Protein AF-X1PG60-F1 (afdb_monomer_lite)

Sequence (129 aa):
MATFDLSEIKTQAKKNFTEAWISTARLLPSGTKISLDRKGKPHPLRELIQKSREILLNLGFDEVENLTILPDTDVSKQYGPEARVILDRVFYLAELPRPEIGLSASKITQVKKIAAGVDIEELRSILRR

Foldseek 3Di:
DQDDDPPVLVVVCVVPVVVSVVVCVVSPDPPDDPDPPDDDDDDPVVVVVVVVVVVCVVVPDDDDDDDPDDDLVVLCVVPPPCSVVVVVPDDDDDDDDQDQPDPDPVNVVVVCVVPVPDDPVVVNVVRRD

Secondary structure (DSSP, 8-state):
-PPP-HHHHHHHHHH-HHHHHHHHGGGS-TT-------PPPPPHHHHHHHHHHHHHHHTTPPP-PPPSS--HHHHHHHHGGGHHHHTTSSPP----PPP-----HHHHHHHHHH-TT--HHHHHHHHT-

Organism: NCBI:txid412755

Structure (mmCIF, N/CA/C/O 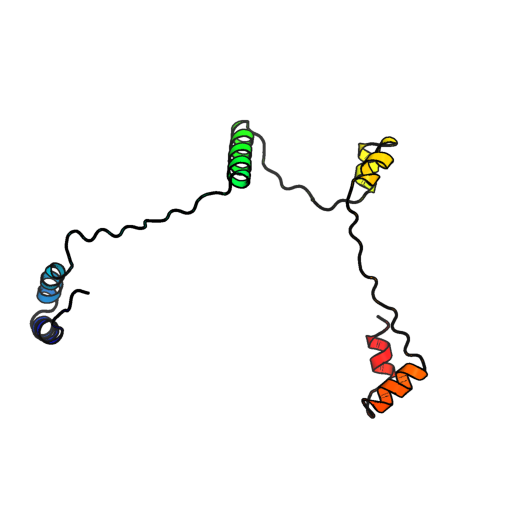backbone):
data_AF-X1PG60-F1
#
_entry.id   AF-X1PG60-F1
#
loop_
_atom_site.group_PDB
_atom_site.id
_atom_site.type_symbol
_atom_site.label_atom_id
_atom_site.label_alt_id
_atom_site.label_comp_id
_atom_site.label_asym_id
_atom_site.label_entity_id
_atom_site.label_seq_id
_atom_site.pdbx_PDB_ins_code
_atom_site.Cartn_x
_atom_site.Cartn_y
_atom_site.Cartn_z
_atom_site.occupancy
_atom_site.B_iso_or_equiv
_atom_site.auth_seq_id
_atom_site.auth_comp_id
_atom_site.auth_asym_id
_atom_site.auth_atom_id
_atom_site.pdbx_PDB_model_num
ATOM 1 N N . MET A 1 1 ? 0.667 -8.391 47.706 1.00 49.75 1 MET A N 1
ATOM 2 C CA . MET A 1 1 ? 0.014 -9.640 47.251 1.00 49.75 1 MET A CA 1
ATOM 3 C C . MET A 1 1 ? -0.680 -10.244 48.452 1.00 49.75 1 MET A C 1
ATOM 5 O O . MET A 1 1 ? -0.058 -10.276 49.504 1.00 49.75 1 MET A O 1
ATOM 9 N N . ALA A 1 2 ? -1.946 -10.643 48.331 1.00 58.41 2 ALA A N 1
ATOM 10 C CA . ALA A 1 2 ? -2.615 -11.356 49.413 1.00 58.41 2 ALA A CA 1
ATOM 11 C C . ALA A 1 2 ? -1.886 -12.690 49.633 1.00 58.41 2 ALA A C 1
ATOM 13 O O . ALA A 1 2 ? -1.747 -13.485 48.705 1.00 58.41 2 ALA A O 1
ATOM 14 N N . THR A 1 3 ? -1.331 -12.880 50.824 1.00 69.31 3 THR A N 1
ATOM 15 C CA . THR A 1 3 ? -0.681 -14.124 51.236 1.00 69.31 3 THR A CA 1
ATOM 16 C C . THR A 1 3 ? -1.737 -15.031 51.848 1.00 69.31 3 THR A C 1
ATOM 18 O O . THR A 1 3 ? -2.374 -14.652 52.828 1.00 69.31 3 THR A O 1
ATOM 21 N N . PHE A 1 4 ? -1.939 -16.206 51.255 1.00 80.44 4 PHE A N 1
ATOM 22 C CA . PHE A 1 4 ? -2.922 -17.191 51.707 1.00 80.44 4 PHE A CA 1
ATOM 23 C C . PHE A 1 4 ? -2.235 -18.303 52.500 1.00 80.44 4 PHE A C 1
ATOM 25 O O . PHE A 1 4 ? -1.166 -18.768 52.097 1.00 80.44 4 PHE A O 1
ATOM 32 N N . ASP A 1 5 ? -2.867 -18.781 53.573 1.00 83.00 5 ASP A N 1
ATOM 33 C CA . ASP A 1 5 ? -2.415 -19.997 54.247 1.00 83.00 5 ASP A CA 1
ATOM 34 C C . ASP A 1 5 ? -2.891 -21.237 53.476 1.00 83.00 5 ASP A C 1
ATOM 36 O O . ASP A 1 5 ? -4.036 -21.687 53.558 1.00 83.00 5 ASP A O 1
ATOM 40 N N . LEU A 1 6 ? -1.981 -21.795 52.682 1.00 82.38 6 LEU A N 1
ATOM 41 C CA . LEU A 1 6 ? -2.244 -22.971 51.856 1.00 82.38 6 LEU A CA 1
ATOM 42 C C . LEU A 1 6 ? -2.413 -24.252 52.681 1.00 82.38 6 LEU A C 1
ATOM 44 O O . LEU A 1 6 ? -3.012 -25.213 52.190 1.00 82.38 6 LEU A O 1
ATOM 48 N N . SER A 1 7 ? -1.851 -24.304 53.890 1.00 84.81 7 SER A N 1
ATOM 49 C CA . SER A 1 7 ? -1.885 -25.500 54.732 1.00 84.81 7 SER A CA 1
ATOM 50 C C . SER A 1 7 ? -3.281 -25.704 55.319 1.00 84.81 7 SER A C 1
ATOM 52 O O . SER A 1 7 ? -3.843 -26.801 55.233 1.00 84.81 7 SER A O 1
ATOM 54 N N . GLU A 1 8 ? -3.902 -24.625 55.787 1.00 83.00 8 GLU A N 1
ATOM 55 C CA . GLU A 1 8 ? -5.249 -24.637 56.346 1.00 83.00 8 GLU A CA 1
ATOM 56 C C . GLU A 1 8 ? -6.305 -24.940 55.271 1.00 83.00 8 GLU A C 1
ATOM 58 O O . GLU A 1 8 ? -7.125 -25.849 55.444 1.00 83.00 8 GLU A O 1
ATOM 63 N N . ILE A 1 9 ? -6.214 -24.286 54.105 1.00 85.44 9 ILE A N 1
ATOM 64 C CA . ILE A 1 9 ? -7.137 -24.497 52.976 1.00 85.44 9 ILE A CA 1
ATOM 65 C C . ILE A 1 9 ? -7.095 -25.951 52.487 1.00 85.44 9 ILE A C 1
ATOM 67 O O . ILE A 1 9 ? -8.140 -26.563 52.263 1.00 85.44 9 ILE A O 1
ATOM 71 N N . LYS A 1 10 ? -5.901 -26.552 52.371 1.00 85.81 10 LYS A N 1
ATOM 72 C CA . LYS A 1 10 ? -5.757 -27.970 51.990 1.00 85.81 10 LYS A CA 1
ATOM 73 C C . LYS A 1 10 ? -6.386 -28.910 53.015 1.00 85.81 10 LYS A C 1
ATOM 75 O O . LYS A 1 10 ? -6.940 -29.943 52.642 1.00 85.81 10 LYS A O 1
ATOM 80 N N . THR A 1 11 ? -6.292 -28.569 54.295 1.00 87.25 11 THR A N 1
ATOM 81 C CA . THR A 1 11 ? -6.833 -29.392 55.381 1.00 87.25 11 THR A CA 1
ATOM 82 C C . THR A 1 11 ? -8.361 -29.318 55.420 1.00 87.25 11 THR A C 1
ATOM 84 O O . THR A 1 11 ? -9.011 -30.346 55.605 1.00 87.25 11 THR A O 1
ATOM 87 N N . GLN A 1 12 ? -8.948 -28.143 55.167 1.00 83.69 12 GLN A N 1
ATOM 88 C CA . GLN A 1 12 ? -10.401 -27.985 55.043 1.00 83.69 12 GLN A CA 1
ATOM 89 C C . GLN A 1 12 ? -10.957 -28.614 53.761 1.00 83.69 12 GLN A C 1
ATOM 91 O O . GLN A 1 12 ? -11.963 -29.317 53.821 1.00 83.69 12 GLN A O 1
ATOM 96 N N . ALA A 1 13 ? -10.262 -28.475 52.628 1.00 86.62 13 ALA A N 1
ATOM 97 C CA . ALA A 1 13 ? -10.669 -29.087 51.362 1.00 86.62 13 ALA A CA 1
ATOM 98 C C . ALA A 1 13 ? -10.696 -30.625 51.421 1.00 86.62 13 ALA A C 1
ATOM 100 O O . ALA A 1 13 ? -11.560 -31.246 50.808 1.00 86.62 13 ALA A O 1
ATOM 101 N N . LYS A 1 14 ? -9.787 -31.245 52.192 1.00 87.81 14 LYS A N 1
ATOM 102 C CA . LYS A 1 14 ? -9.793 -32.698 52.449 1.00 87.81 14 LYS A CA 1
ATOM 103 C C . LYS A 1 14 ? -10.986 -33.165 53.289 1.00 87.81 14 LYS A C 1
ATOM 105 O O . LYS A 1 14 ? -11.353 -34.330 53.193 1.00 87.81 14 LYS A O 1
ATOM 110 N N . LYS A 1 15 ? -11.554 -32.293 54.129 1.00 87.50 15 LYS A N 1
ATOM 111 C CA . LYS A 1 15 ? -12.722 -32.605 54.969 1.00 87.50 15 LYS A CA 1
ATOM 112 C C . LYS A 1 15 ? -14.032 -32.369 54.221 1.00 87.50 15 LYS A C 1
ATOM 114 O O . LYS A 1 15 ? -14.894 -33.238 54.229 1.00 87.50 15 LYS A O 1
ATOM 119 N N . ASN A 1 16 ? -14.172 -31.211 53.579 1.00 87.31 16 ASN A N 1
ATOM 120 C CA . ASN A 1 16 ? -15.339 -30.856 52.779 1.00 87.31 16 ASN A CA 1
ATOM 121 C C . ASN A 1 16 ? -14.934 -29.886 51.661 1.00 87.31 16 ASN A C 1
ATOM 123 O O . ASN A 1 16 ? -14.729 -28.693 51.888 1.00 87.31 16 ASN A O 1
ATOM 127 N N . PHE A 1 17 ? -14.813 -30.412 50.443 1.00 87.94 17 PHE A N 1
ATOM 128 C CA . PHE A 1 17 ? -14.339 -29.650 49.289 1.00 87.94 17 PHE A CA 1
ATOM 129 C C . PHE A 1 17 ? -15.260 -28.474 48.942 1.00 87.94 17 PHE A C 1
ATOM 131 O O . PHE A 1 17 ? -14.789 -27.356 48.739 1.00 87.94 17 PHE A O 1
ATOM 138 N N . THR A 1 18 ? -16.571 -28.713 48.899 1.00 86.25 18 THR A N 1
ATOM 139 C CA . THR A 1 18 ? -17.560 -27.727 48.443 1.00 86.25 18 THR A CA 1
ATOM 140 C C . THR A 1 18 ? -17.643 -26.542 49.399 1.00 86.25 18 THR A C 1
ATOM 142 O O . THR A 1 18 ? -17.690 -25.389 48.976 1.00 86.25 18 THR A O 1
ATOM 145 N N . GLU A 1 19 ? -17.607 -26.824 50.699 1.00 87.88 19 GLU A N 1
ATOM 146 C CA . GLU A 1 19 ? -17.636 -25.801 51.741 1.00 87.88 19 GLU A CA 1
ATOM 147 C C . GLU A 1 19 ? -16.345 -24.975 51.759 1.00 87.88 19 GLU A C 1
ATOM 149 O O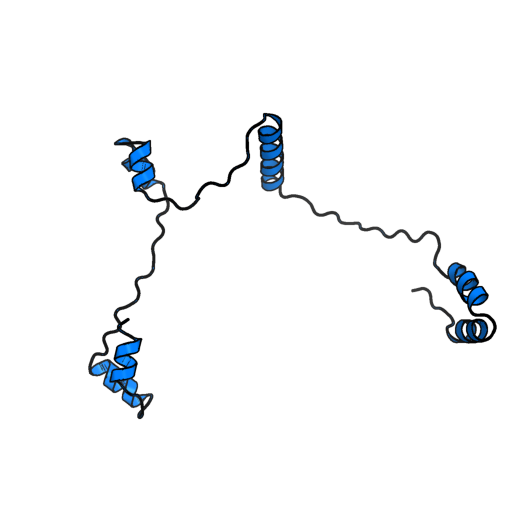 . GLU A 1 19 ? -16.405 -23.746 51.813 1.00 87.88 19 GLU A O 1
ATOM 154 N N . ALA A 1 20 ? -15.185 -25.626 51.612 1.00 87.75 20 ALA A N 1
ATOM 155 C CA . ALA A 1 20 ? -13.896 -24.946 51.494 1.00 87.75 20 ALA A CA 1
ATOM 156 C C . ALA A 1 20 ? -13.806 -24.062 50.232 1.00 87.75 20 ALA A C 1
ATOM 158 O O . ALA A 1 20 ? -13.221 -22.979 50.262 1.00 87.75 20 ALA A O 1
ATOM 159 N N . TRP A 1 21 ? -14.407 -24.482 49.116 1.00 86.69 21 TRP A N 1
ATOM 160 C CA . TRP A 1 21 ? -14.437 -23.695 47.879 1.00 86.69 21 TRP A CA 1
ATOM 161 C C . TRP A 1 21 ? -15.280 -22.417 48.017 1.00 86.69 21 TRP A C 1
ATOM 163 O O . TRP A 1 21 ? -14.855 -21.342 47.597 1.00 86.69 21 TRP A O 1
ATOM 173 N N . ILE A 1 22 ? -16.439 -22.499 48.676 1.00 88.62 22 ILE A N 1
ATOM 174 C CA . ILE A 1 22 ? -17.304 -21.332 48.915 1.00 88.62 22 ILE A CA 1
ATOM 175 C C . ILE A 1 22 ? -16.687 -20.390 49.959 1.00 88.62 22 ILE A C 1
ATOM 177 O O . ILE A 1 22 ? -16.750 -19.168 49.811 1.00 88.62 22 ILE A O 1
ATOM 181 N N . SER A 1 23 ? -16.079 -20.928 51.020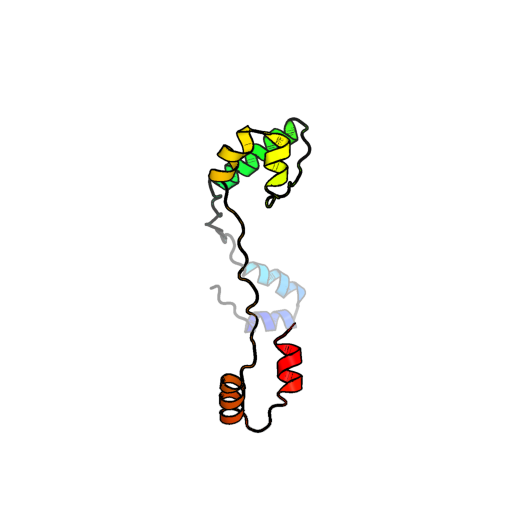 1.00 85.06 23 SER A N 1
ATOM 182 C CA . SER A 1 23 ? -15.507 -20.117 52.101 1.00 85.06 23 SER A CA 1
ATOM 183 C C . SER A 1 23 ? -14.268 -19.337 51.652 1.00 85.06 23 SER A C 1
ATOM 185 O O . SER A 1 23 ? -14.113 -18.167 52.014 1.00 85.06 23 SER A O 1
ATOM 187 N N . THR A 1 24 ? -13.431 -19.935 50.801 1.00 86.25 24 THR A N 1
ATOM 188 C CA . THR A 1 24 ? -12.214 -19.302 50.268 1.00 86.25 24 THR A CA 1
ATOM 189 C C . THR A 1 24 ? -12.495 -18.155 49.297 1.00 86.25 24 THR A C 1
ATOM 191 O O . THR A 1 24 ? -11.646 -17.278 49.152 1.00 86.25 24 THR A O 1
ATOM 194 N N . ALA A 1 25 ? -13.698 -18.060 48.717 1.00 83.19 25 ALA A N 1
ATOM 195 C CA . ALA A 1 25 ? -14.109 -16.902 47.915 1.00 83.19 25 ALA A CA 1
ATOM 196 C C . ALA A 1 25 ? -14.067 -15.580 48.709 1.00 83.19 25 ALA A C 1
ATOM 198 O O . ALA A 1 25 ? -13.832 -14.520 48.134 1.00 83.19 25 ALA A O 1
ATOM 199 N N . ARG A 1 26 ? -14.220 -15.638 50.042 1.00 83.44 26 ARG A N 1
ATOM 200 C CA . ARG A 1 26 ? -14.107 -14.475 50.945 1.00 83.44 26 ARG A CA 1
ATOM 201 C C . ARG A 1 26 ? -12.678 -13.942 51.076 1.00 83.44 26 ARG A C 1
ATOM 203 O O . ARG A 1 26 ? -12.494 -12.815 51.519 1.00 83.44 26 ARG A O 1
ATOM 210 N N . LEU A 1 27 ? -11.679 -14.750 50.714 1.00 83.94 27 LEU A N 1
ATOM 211 C CA . LEU A 1 27 ? -10.264 -14.368 50.742 1.00 83.94 27 LEU A CA 1
ATOM 212 C C . LEU A 1 27 ? -9.879 -13.505 49.534 1.00 83.94 27 LEU A C 1
ATOM 214 O O . LEU A 1 27 ? -8.799 -12.913 49.517 1.00 83.94 27 LEU A O 1
ATOM 218 N N . LEU A 1 28 ? -10.743 -13.437 48.516 1.00 81.62 28 LEU A N 1
ATOM 219 C CA . LEU A 1 28 ? -10.542 -12.546 47.385 1.00 81.62 28 LEU A CA 1
ATOM 220 C C . LEU A 1 28 ? -10.726 -11.092 47.849 1.00 81.62 28 LEU A C 1
ATOM 222 O O . LEU A 1 28 ? -11.738 -10.769 48.473 1.00 81.62 28 LEU A O 1
ATOM 226 N N . PRO A 1 29 ? -9.780 -10.189 47.542 1.00 77.88 29 PRO A N 1
ATOM 227 C CA . PRO A 1 29 ? -9.896 -8.791 47.930 1.00 77.88 29 PRO A CA 1
ATOM 228 C C . PRO A 1 29 ? -11.095 -8.131 47.235 1.00 77.88 29 PRO A C 1
ATOM 230 O O . PRO A 1 29 ? -11.099 -7.933 46.018 1.00 77.88 29 PRO A O 1
ATOM 233 N N . SER A 1 30 ? -12.101 -7.750 48.020 1.00 72.88 30 SER A N 1
ATOM 234 C CA . SER A 1 30 ? -13.266 -6.984 47.571 1.00 72.88 30 SER A CA 1
ATOM 235 C C . SER A 1 30 ? -12.893 -5.524 47.295 1.00 72.88 30 SER A C 1
ATOM 237 O O . SER A 1 30 ? -12.215 -4.897 48.106 1.00 72.88 30 SER A O 1
ATOM 239 N N . GLY A 1 31 ? -13.348 -4.959 46.172 1.00 70.00 31 GLY A N 1
ATOM 240 C CA . GLY A 1 31 ? -13.051 -3.566 45.801 1.00 70.00 31 GLY A CA 1
ATOM 241 C C . GLY A 1 31 ? -11.729 -3.370 45.050 1.00 70.00 31 GLY A C 1
ATOM 242 O O . GLY A 1 31 ? -11.221 -2.251 44.972 1.00 70.00 31 GLY A O 1
ATOM 243 N N . THR A 1 32 ? -11.170 -4.437 44.474 1.00 68.44 32 THR A N 1
ATOM 244 C CA . THR A 1 32 ? -10.022 -4.352 43.565 1.00 68.44 32 THR A CA 1
ATOM 245 C C . THR A 1 32 ? -10.400 -3.551 42.316 1.00 68.44 32 THR A C 1
ATOM 247 O O . THR A 1 32 ? -11.171 -4.000 41.471 1.00 68.44 32 THR A O 1
ATOM 250 N N . LYS A 1 33 ? -9.852 -2.339 42.183 1.00 68.94 33 LYS A N 1
ATOM 251 C CA . LYS A 1 33 ? -9.950 -1.551 40.950 1.00 68.94 33 LYS A CA 1
ATOM 252 C C . LYS A 1 33 ? -8.859 -2.012 39.989 1.00 68.94 33 LYS A C 1
ATOM 254 O O . LYS A 1 33 ? -7.706 -1.615 40.124 1.00 68.94 33 LYS A O 1
ATOM 259 N N . ILE A 1 34 ? -9.220 -2.854 39.023 1.00 71.75 34 ILE A N 1
ATOM 260 C CA . ILE A 1 34 ? -8.368 -3.104 37.857 1.00 71.75 34 ILE A CA 1
ATOM 261 C C . ILE A 1 34 ? -8.514 -1.881 36.953 1.00 71.75 34 ILE A C 1
ATOM 263 O O . ILE A 1 34 ? -9.498 -1.755 36.227 1.00 71.75 34 ILE A O 1
ATOM 267 N N . SER A 1 35 ? -7.568 -0.946 37.044 1.00 69.00 35 SER A N 1
ATOM 268 C CA . SER A 1 35 ? -7.523 0.192 36.132 1.00 69.00 35 SER A CA 1
ATOM 269 C C . SER A 1 35 ? -6.650 -0.156 34.937 1.00 69.00 35 SER A C 1
ATOM 271 O O . SER A 1 35 ? -5.431 -0.273 35.042 1.00 69.00 35 SER A O 1
ATOM 273 N N . LEU A 1 36 ? -7.278 -0.348 33.781 1.00 75.12 36 LEU A N 1
ATOM 274 C CA . LEU A 1 36 ? -6.575 -0.363 32.502 1.00 75.12 36 LEU A CA 1
ATOM 275 C C . LEU A 1 36 ? -6.376 1.099 32.082 1.00 75.12 36 LEU A C 1
ATOM 277 O O . LEU A 1 36 ? -7.100 1.614 31.233 1.00 75.12 36 LEU A O 1
ATOM 281 N N . ASP A 1 37 ? -5.426 1.785 32.723 1.00 69.69 37 ASP A N 1
ATOM 282 C CA . ASP A 1 37 ? -5.251 3.247 32.623 1.00 69.69 37 ASP A CA 1
ATOM 283 C C . ASP A 1 37 ? -4.956 3.751 31.204 1.00 69.69 37 ASP A C 1
ATOM 285 O O . ASP A 1 37 ? -5.070 4.945 30.920 1.00 69.69 37 ASP A O 1
ATOM 289 N N . ARG A 1 38 ? -4.559 2.865 30.286 1.00 77.19 38 ARG A N 1
ATOM 290 C CA . ARG A 1 38 ? -4.170 3.247 28.930 1.00 77.19 38 ARG A CA 1
ATOM 291 C C . ARG A 1 38 ? -5.064 2.609 27.884 1.00 77.19 38 ARG A C 1
ATOM 293 O O . ARG A 1 38 ? -4.964 1.422 27.592 1.00 77.19 38 ARG A O 1
ATOM 300 N N . LYS A 1 39 ? -5.858 3.459 27.237 1.00 83.50 39 LYS A N 1
ATOM 301 C CA . LYS A 1 39 ? -6.373 3.208 25.890 1.00 83.50 39 LYS A CA 1
ATOM 302 C C . LYS A 1 39 ? -5.378 3.757 24.867 1.00 83.50 39 LYS A C 1
ATOM 304 O O . LYS A 1 39 ? -4.779 4.812 25.085 1.00 83.50 39 LYS A O 1
ATOM 309 N N . GLY A 1 40 ? -5.193 3.038 23.762 1.00 87.94 40 GLY A N 1
ATOM 310 C CA . GLY A 1 40 ? -4.419 3.537 22.625 1.00 87.94 40 GLY A CA 1
ATOM 311 C C . GLY A 1 40 ? -5.056 4.799 22.036 1.00 87.94 40 GLY A C 1
ATOM 312 O O . GLY A 1 40 ? -6.271 4.978 22.116 1.00 87.94 40 GLY A O 1
ATOM 313 N N . LYS A 1 41 ? -4.237 5.680 21.455 1.00 92.38 41 LYS A N 1
ATOM 314 C CA . LYS A 1 41 ? -4.712 6.862 20.723 1.00 92.38 41 LYS A CA 1
ATOM 315 C C . LYS A 1 41 ? -4.634 6.591 19.219 1.00 92.38 41 LYS A C 1
ATOM 317 O O . LYS A 1 41 ? -3.584 6.126 18.771 1.00 92.38 41 LYS A O 1
ATOM 322 N N . PRO A 1 42 ? -5.693 6.867 18.438 1.00 94.06 42 PRO A N 1
ATOM 323 C CA . PRO A 1 42 ? -5.624 6.732 16.991 1.00 94.06 42 PRO A CA 1
ATOM 324 C C . PRO A 1 42 ? -4.697 7.799 16.398 1.00 94.06 42 PRO A C 1
ATOM 326 O O . PRO A 1 42 ? -4.551 8.897 16.934 1.00 94.06 42 PRO A O 1
ATOM 329 N N . HIS A 1 43 ? -4.072 7.478 15.266 1.00 96.81 43 HIS A N 1
ATOM 330 C CA . HIS A 1 43 ? -3.343 8.470 14.485 1.00 96.81 43 HIS A CA 1
ATOM 331 C C . HIS A 1 43 ? -4.353 9.367 13.742 1.00 96.81 43 HIS A C 1
ATOM 333 O O . HIS A 1 43 ? -5.216 8.815 13.054 1.00 96.81 43 HIS A O 1
ATOM 339 N N . PRO A 1 44 ? -4.226 10.709 13.771 1.00 97.00 44 PRO A N 1
ATOM 340 C CA . PRO A 1 44 ? -5.209 11.620 13.169 1.00 97.00 44 PRO A CA 1
ATOM 341 C C . PRO A 1 44 ? -5.530 11.317 11.697 1.00 97.00 44 PRO A C 1
ATOM 343 O O . PRO A 1 44 ? -6.691 11.265 11.309 1.00 97.00 44 PRO A O 1
ATOM 346 N N . LEU A 1 45 ? -4.508 11.020 10.883 1.00 97.94 45 LEU A N 1
ATOM 347 C CA . LEU A 1 45 ? -4.699 10.610 9.483 1.00 97.94 45 LEU A CA 1
ATOM 348 C C . LEU A 1 45 ? -5.546 9.335 9.340 1.00 97.94 45 LEU A C 1
ATOM 350 O O . LEU A 1 45 ? -6.377 9.245 8.444 1.00 97.94 45 LEU A O 1
ATOM 354 N N . ARG A 1 46 ? -5.347 8.340 10.213 1.00 97.88 46 ARG A N 1
ATOM 355 C CA . ARG A 1 46 ? -6.099 7.079 10.151 1.00 97.88 46 ARG A CA 1
ATOM 356 C C . ARG A 1 46 ? -7.547 7.286 10.578 1.00 97.88 46 ARG A C 1
ATOM 358 O O . ARG A 1 46 ? -8.439 6.709 9.971 1.00 97.88 46 ARG A O 1
ATOM 365 N N . GLU A 1 47 ? -7.772 8.151 11.563 1.00 97.75 47 GLU A N 1
ATOM 366 C CA . GLU A 1 47 ? -9.118 8.551 11.973 1.00 97.75 47 GLU A CA 1
ATOM 367 C C . GLU A 1 47 ? -9.856 9.290 10.846 1.00 97.75 47 GLU A C 1
ATOM 369 O O . GLU A 1 47 ? -11.017 8.993 10.575 1.00 97.75 47 GLU A O 1
ATOM 374 N N . LEU A 1 48 ? -9.174 10.197 10.139 1.00 98.06 48 LEU A N 1
ATOM 375 C CA . LEU A 1 48 ? -9.739 10.893 8.982 1.00 98.06 48 LEU A CA 1
ATOM 376 C C . LEU A 1 48 ? -10.125 9.921 7.857 1.00 98.06 48 LEU A C 1
ATOM 378 O O . LEU A 1 48 ? -11.218 10.036 7.302 1.00 98.06 48 LEU A O 1
ATOM 382 N N . ILE A 1 49 ? -9.253 8.957 7.541 1.00 97.94 49 ILE A N 1
ATOM 383 C CA . ILE A 1 49 ? -9.525 7.930 6.524 1.00 97.94 49 ILE A CA 1
ATOM 384 C C . ILE A 1 49 ? -10.771 7.121 6.903 1.00 97.94 49 ILE A C 1
ATOM 386 O O . ILE A 1 49 ? -11.659 6.955 6.071 1.00 97.94 49 ILE A O 1
ATOM 390 N N . GLN A 1 50 ? -10.872 6.672 8.159 1.00 97.94 50 GLN A N 1
ATOM 391 C CA . GLN A 1 50 ? -12.022 5.896 8.634 1.00 97.94 50 GLN A CA 1
ATOM 392 C C . GLN A 1 50 ? -13.333 6.685 8.522 1.00 97.94 50 GLN A C 1
ATOM 394 O O . GLN A 1 50 ? -14.305 6.176 7.970 1.00 97.94 50 GLN A O 1
ATOM 399 N N . LYS A 1 51 ? -13.344 7.945 8.975 1.00 98.12 51 LYS A N 1
ATOM 400 C CA . LYS A 1 51 ? -14.529 8.812 8.872 1.00 98.12 51 LYS A CA 1
ATOM 401 C C . LYS A 1 51 ? -14.935 9.057 7.419 1.00 98.12 51 LYS A C 1
ATOM 403 O O . LYS A 1 51 ? -16.117 9.030 7.100 1.00 98.12 51 LYS A O 1
ATOM 408 N N . SER A 1 52 ? -13.962 9.268 6.533 1.00 97.94 52 SER A N 1
ATOM 409 C CA . SER A 1 52 ? -14.224 9.469 5.102 1.00 97.94 52 SER A CA 1
ATOM 410 C C . SER A 1 52 ? -14.866 8.228 4.472 1.00 97.94 52 SER A C 1
ATOM 412 O O . SER A 1 52 ? -15.818 8.357 3.707 1.00 97.94 52 SER A O 1
ATOM 414 N N . ARG A 1 53 ? -14.398 7.031 4.852 1.00 98.12 53 ARG A N 1
ATOM 415 C CA . ARG A 1 53 ? -14.992 5.744 4.452 1.00 98.12 53 ARG A CA 1
ATOM 416 C C . ARG A 1 53 ? -16.451 5.635 4.874 1.00 98.12 53 ARG A C 1
ATOM 418 O O . ARG A 1 53 ? -17.310 5.374 4.041 1.00 98.12 53 ARG A O 1
ATOM 425 N N . GLU A 1 54 ? -16.731 5.884 6.151 1.00 98.31 54 GLU A N 1
ATOM 426 C CA . GLU A 1 54 ? -18.091 5.818 6.700 1.00 98.31 54 GLU A CA 1
ATOM 427 C C . GLU A 1 54 ? -19.041 6.784 5.986 1.00 98.31 54 GLU A C 1
ATOM 429 O O . GLU A 1 54 ? -20.172 6.417 5.680 1.00 98.31 54 GLU A O 1
ATOM 434 N N . ILE A 1 55 ? -18.583 7.998 5.665 1.00 98.44 55 ILE A N 1
ATOM 435 C CA . ILE A 1 55 ? -19.380 8.976 4.914 1.00 98.44 55 ILE A CA 1
ATOM 436 C C . ILE A 1 55 ? -19.738 8.442 3.522 1.00 98.44 55 ILE A C 1
ATOM 438 O O . ILE A 1 55 ? -20.907 8.489 3.147 1.00 98.44 55 ILE A O 1
ATOM 442 N N . LEU A 1 56 ? -18.766 7.925 2.764 1.00 98.12 56 LEU A N 1
ATOM 443 C CA . LEU A 1 56 ? -19.008 7.413 1.409 1.00 98.12 56 LEU A CA 1
ATOM 444 C C . LEU A 1 56 ? -19.947 6.200 1.411 1.00 98.12 56 LEU A C 1
ATOM 446 O O . LEU A 1 56 ? -20.880 6.151 0.610 1.00 98.12 56 LEU A O 1
ATOM 450 N N . LEU A 1 57 ? -19.764 5.276 2.357 1.00 98.19 57 LEU A N 1
ATOM 451 C CA . LEU A 1 57 ? -20.648 4.119 2.528 1.00 98.19 57 LEU A CA 1
ATOM 452 C C . LEU A 1 57 ? -22.081 4.548 2.872 1.00 98.19 57 LEU A C 1
ATOM 454 O O . LEU A 1 57 ? -23.038 4.040 2.294 1.00 98.19 57 LEU A O 1
ATOM 458 N N . ASN A 1 58 ? -22.245 5.534 3.759 1.00 98.25 58 ASN A N 1
ATOM 459 C CA . ASN A 1 58 ? -23.564 6.058 4.128 1.00 98.25 58 ASN A CA 1
ATOM 460 C C . ASN A 1 58 ? -24.262 6.802 2.978 1.00 98.25 58 ASN A C 1
ATOM 462 O O . ASN A 1 58 ? -25.487 6.905 2.972 1.00 98.25 58 ASN A O 1
ATOM 466 N N . LEU A 1 59 ? -23.503 7.310 2.004 1.00 98.19 59 LEU A N 1
ATOM 467 C CA . LEU A 1 59 ? -24.035 7.881 0.763 1.00 98.19 59 LEU A CA 1
ATOM 468 C C . LEU A 1 59 ? -24.409 6.810 -0.279 1.00 98.19 59 LEU A C 1
ATOM 470 O O . LEU A 1 59 ? -24.965 7.158 -1.318 1.00 98.19 59 LEU A O 1
ATOM 474 N N . GLY A 1 60 ? -24.134 5.530 -0.005 1.00 98.12 60 GLY A N 1
ATOM 475 C CA . GLY A 1 60 ? -24.466 4.402 -0.878 1.00 98.12 60 GLY A CA 1
ATOM 476 C C . GLY A 1 60 ? -23.402 4.068 -1.923 1.00 98.12 60 GLY A C 1
ATOM 477 O O . GLY A 1 60 ? -23.720 3.395 -2.899 1.00 98.12 60 GLY A O 1
ATOM 478 N N . PHE A 1 61 ? -22.163 4.542 -1.759 1.00 98.38 61 PHE A N 1
ATOM 479 C CA . PHE A 1 61 ? -21.052 4.120 -2.614 1.00 98.38 61 PHE A CA 1
ATOM 480 C C . PHE A 1 61 ? -20.526 2.752 -2.179 1.00 98.38 61 PHE A C 1
ATOM 482 O O . PHE A 1 61 ? -20.338 2.509 -0.987 1.00 98.38 61 PHE A O 1
ATOM 489 N N . ASP A 1 62 ? -20.208 1.903 -3.155 1.00 97.81 62 ASP A N 1
ATOM 490 C CA . ASP A 1 62 ? -19.528 0.634 -2.915 1.00 97.81 62 ASP A CA 1
ATOM 491 C C . ASP A 1 62 ? -18.018 0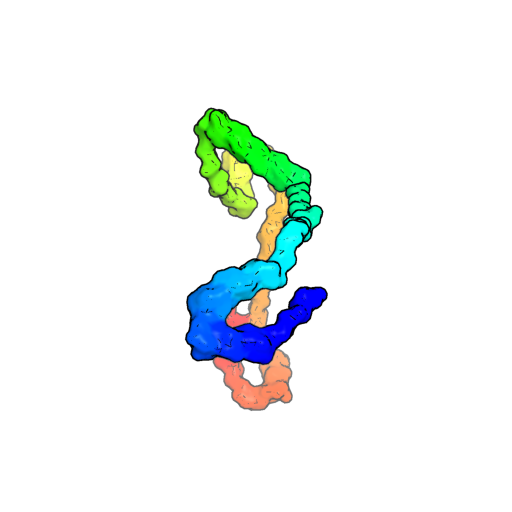.853 -2.775 1.00 97.81 62 ASP A C 1
ATOM 493 O O . ASP A 1 62 ? -17.365 1.466 -3.625 1.00 97.81 62 ASP A O 1
ATOM 497 N N . GLU A 1 63 ? -17.452 0.347 -1.683 1.00 97.62 63 GLU A N 1
ATOM 498 C CA . GLU A 1 63 ? -16.015 0.405 -1.437 1.00 97.62 63 GLU A CA 1
ATOM 499 C C . GLU A 1 63 ? -15.269 -0.600 -2.332 1.00 97.62 63 GLU A C 1
ATOM 501 O O . GLU A 1 63 ? -15.621 -1.779 -2.392 1.00 97.62 63 GLU A O 1
ATOM 506 N N . VAL A 1 64 ? -14.221 -0.132 -3.020 1.00 97.38 64 VAL A N 1
ATOM 507 C CA . VAL A 1 64 ? -13.393 -0.936 -3.933 1.00 97.38 64 VAL A CA 1
ATOM 508 C C . VAL A 1 64 ? -11.907 -0.631 -3.753 1.00 97.38 64 VAL A C 1
ATOM 510 O O . VAL A 1 64 ? -11.519 0.504 -3.472 1.00 97.38 64 VAL A O 1
ATOM 513 N N . GLU A 1 65 ? -11.060 -1.639 -3.965 1.00 96.06 65 GLU A N 1
ATOM 514 C CA . GLU A 1 65 ? -9.603 -1.492 -3.959 1.00 96.06 65 GLU A CA 1
ATOM 515 C C . GLU A 1 65 ? -9.059 -1.479 -5.391 1.00 96.06 65 GLU A C 1
ATOM 517 O O . GLU A 1 65 ? -9.161 -2.460 -6.127 1.00 96.06 65 GLU A O 1
ATOM 522 N N . ASN A 1 66 ? -8.463 -0.354 -5.785 1.00 95.06 66 ASN A N 1
ATOM 523 C CA . ASN A 1 66 ? -7.848 -0.193 -7.100 1.00 95.06 66 ASN A CA 1
ATOM 524 C C . ASN A 1 66 ? -6.363 -0.575 -7.080 1.00 95.06 66 ASN A C 1
ATOM 526 O O . ASN A 1 66 ? -5.697 -0.535 -6.043 1.00 95.06 66 ASN A O 1
ATOM 530 N N . LEU A 1 67 ? -5.824 -0.881 -8.260 1.00 95.19 67 LEU A N 1
ATOM 531 C CA . LEU A 1 67 ? -4.393 -1.106 -8.440 1.00 95.19 67 LEU A CA 1
ATOM 532 C C . LEU A 1 67 ? -3.599 0.164 -8.105 1.00 95.19 67 LEU A C 1
ATOM 534 O O . LEU A 1 67 ? -3.935 1.262 -8.545 1.00 95.19 67 LEU A O 1
ATOM 538 N N . THR A 1 68 ? -2.520 -0.003 -7.345 1.00 93.88 68 THR A N 1
ATOM 539 C CA . THR A 1 68 ? -1.628 1.093 -6.932 1.00 93.88 68 THR A CA 1
ATOM 540 C C . THR A 1 68 ? -0.390 1.2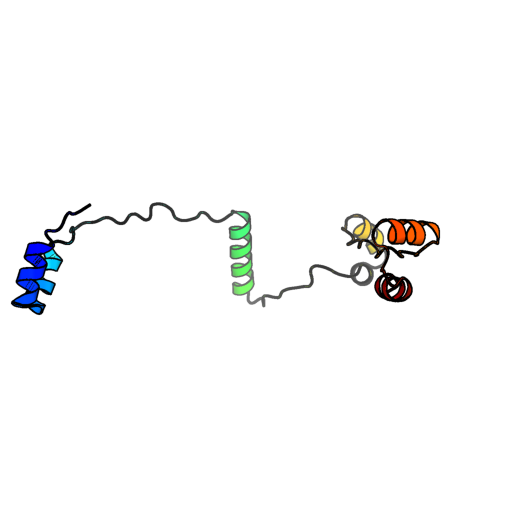20 -7.817 1.00 93.88 68 THR A C 1
ATOM 542 O O . THR A 1 68 ? 0.192 2.298 -7.902 1.00 93.88 68 THR A O 1
ATOM 545 N N . ILE A 1 69 ? 0.002 0.137 -8.491 1.00 95.38 69 ILE A N 1
ATOM 546 C CA . ILE A 1 69 ? 1.081 0.105 -9.480 1.00 95.38 69 ILE A CA 1
ATOM 547 C C . ILE A 1 69 ? 0.430 -0.107 -10.840 1.00 95.38 69 ILE A C 1
ATOM 549 O O . ILE A 1 69 ? -0.266 -1.100 -11.052 1.00 95.38 69 ILE A O 1
ATOM 553 N N . LEU A 1 70 ? 0.643 0.842 -11.745 1.00 94.31 70 LEU A N 1
ATOM 554 C CA . LEU A 1 70 ? -0.014 0.901 -13.045 1.00 94.31 70 LEU A CA 1
ATOM 555 C C . LEU A 1 70 ? 1.020 1.159 -14.145 1.00 94.31 70 LEU A C 1
ATOM 557 O O . LEU A 1 70 ? 2.030 1.819 -13.883 1.00 94.31 70 LEU A O 1
ATOM 561 N N . PRO A 1 71 ? 0.780 0.671 -15.372 1.00 94.81 71 PRO A N 1
ATOM 562 C CA . PRO A 1 71 ? 1.616 1.017 -16.509 1.00 94.81 71 PRO A CA 1
ATOM 563 C C . PRO A 1 71 ? 1.421 2.490 -16.901 1.00 94.81 71 PRO A C 1
ATOM 565 O O . PRO A 1 71 ? 0.316 3.034 -16.854 1.00 94.81 71 PRO A O 1
ATOM 568 N N . ASP A 1 72 ? 2.488 3.120 -17.381 1.00 93.94 72 ASP A N 1
ATOM 569 C CA . ASP A 1 72 ? 2.484 4.486 -17.928 1.00 93.94 72 ASP A CA 1
ATOM 570 C C . ASP A 1 72 ? 1.516 4.658 -19.117 1.00 93.94 72 ASP A C 1
ATOM 572 O O . ASP A 1 72 ? 0.945 5.734 -19.338 1.00 93.94 72 ASP A O 1
ATOM 576 N N . THR A 1 73 ? 1.269 3.575 -19.858 1.00 95.06 73 THR A N 1
ATOM 577 C CA . THR A 1 73 ? 0.301 3.550 -20.960 1.00 95.06 73 THR A CA 1
ATOM 578 C C . THR A 1 73 ? -1.117 3.905 -20.520 1.00 95.06 73 THR A C 1
ATOM 580 O O . THR A 1 73 ? -1.844 4.515 -21.301 1.00 95.06 73 THR A O 1
ATOM 583 N N . ASP A 1 74 ? -1.523 3.599 -19.285 1.00 94.94 74 ASP A N 1
ATOM 584 C CA . ASP A 1 74 ? -2.870 3.929 -18.811 1.00 94.94 74 ASP A CA 1
ATOM 585 C C . ASP A 1 74 ? -3.022 5.428 -18.547 1.00 94.94 74 ASP A C 1
ATOM 587 O O . ASP A 1 74 ? -4.056 6.008 -18.880 1.00 94.94 74 ASP A O 1
ATOM 591 N N . VAL A 1 75 ? -1.958 6.090 -18.080 1.00 94.69 75 VAL A N 1
ATOM 592 C CA . VAL A 1 75 ? -1.910 7.558 -17.985 1.00 94.69 75 VAL A CA 1
ATOM 593 C C . VAL A 1 75 ? -2.025 8.171 -19.380 1.00 94.69 75 VAL A C 1
ATOM 595 O O . VAL A 1 75 ? -2.782 9.116 -19.593 1.00 94.69 75 VAL A O 1
ATOM 598 N N . SER A 1 76 ? -1.336 7.586 -20.361 1.00 94.19 76 SER A N 1
ATOM 599 C CA . SER A 1 76 ? -1.405 8.037 -21.754 1.00 94.19 76 SER A CA 1
ATOM 600 C C . SER A 1 76 ? -2.798 7.863 -22.365 1.00 94.19 76 SER A C 1
ATOM 602 O O . SER A 1 76 ? -3.264 8.750 -23.075 1.00 94.19 76 SER A O 1
ATOM 604 N N . LYS A 1 77 ? -3.505 6.768 -22.060 1.00 96.00 77 LYS A N 1
ATOM 605 C CA . LYS A 1 77 ? -4.892 6.550 -22.514 1.00 96.00 77 LYS A CA 1
ATOM 606 C C . LYS A 1 77 ? -5.877 7.533 -21.879 1.00 96.00 77 LYS A C 1
ATOM 608 O O . LYS A 1 77 ? -6.813 7.950 -22.549 1.00 96.00 77 LYS A O 1
ATOM 613 N N . GLN A 1 78 ? -5.679 7.888 -20.609 1.00 95.25 78 GLN A N 1
ATOM 614 C CA . GLN A 1 78 ? -6.579 8.788 -19.878 1.00 95.25 78 GLN A CA 1
ATOM 615 C C . GLN A 1 78 ? -6.373 10.264 -20.244 1.00 95.25 78 GLN A C 1
ATOM 617 O O . GLN A 1 78 ? -7.348 11.001 -20.358 1.00 95.25 78 GLN A O 1
ATOM 622 N N . TYR A 1 79 ? -5.121 10.692 -20.438 1.00 94.81 79 TYR A N 1
ATOM 623 C CA . TYR A 1 79 ? -4.762 12.111 -20.583 1.00 94.81 79 TYR A CA 1
ATOM 624 C C . TYR A 1 79 ? -4.241 12.495 -21.978 1.00 94.81 79 TYR A C 1
ATOM 626 O O . TYR A 1 79 ? -4.022 13.674 -22.258 1.00 94.81 79 TYR A O 1
ATOM 634 N N . GLY A 1 80 ? -4.029 11.526 -22.873 1.00 94.31 80 GLY A N 1
ATOM 635 C CA . GLY A 1 80 ? -3.620 11.778 -24.253 1.00 94.31 80 GLY A CA 1
ATOM 636 C C . GLY A 1 80 ? -2.314 12.586 -24.344 1.00 94.31 80 GLY A C 1
ATOM 637 O O . GLY A 1 80 ? -1.307 12.182 -23.756 1.00 94.31 80 GLY A O 1
ATOM 638 N N . PRO A 1 81 ? -2.287 13.727 -25.063 1.00 93.31 81 PRO A N 1
ATOM 639 C CA . PRO A 1 81 ? -1.081 14.548 -25.207 1.00 93.31 81 PRO A CA 1
ATOM 640 C C . PRO A 1 81 ? -0.513 15.093 -23.885 1.00 93.31 81 PRO A C 1
ATOM 642 O O . PRO A 1 81 ? 0.702 15.260 -23.769 1.00 93.31 81 PRO A O 1
ATOM 645 N N . GLU A 1 82 ? -1.362 15.344 -22.883 1.00 94.38 82 GLU A N 1
ATOM 646 C CA . GLU A 1 82 ? -0.955 15.928 -21.593 1.00 94.38 82 GLU A CA 1
ATOM 647 C C . GLU A 1 82 ? -0.247 14.924 -20.676 1.00 94.38 82 GLU A C 1
ATOM 649 O O . GLU A 1 82 ? 0.441 15.313 -19.727 1.00 94.38 82 GLU A O 1
ATOM 654 N N . ALA A 1 83 ? -0.346 13.627 -20.986 1.00 95.19 83 ALA A N 1
ATOM 655 C CA . ALA A 1 83 ? 0.252 12.563 -20.190 1.00 95.19 83 ALA A CA 1
ATOM 656 C C . ALA A 1 83 ? 1.758 12.756 -19.976 1.00 95.19 83 ALA A C 1
ATOM 658 O O . ALA A 1 83 ? 2.267 12.419 -18.913 1.00 95.19 83 ALA A O 1
ATOM 659 N N . ARG A 1 84 ? 2.472 13.363 -20.933 1.00 91.31 84 ARG A N 1
ATOM 660 C CA . ARG A 1 84 ? 3.922 13.604 -20.826 1.00 91.31 84 ARG A CA 1
ATOM 661 C C . ARG A 1 84 ? 4.302 14.469 -19.626 1.00 91.31 84 ARG A C 1
ATOM 663 O O . ARG A 1 84 ? 5.315 14.202 -18.996 1.00 91.31 84 ARG A O 1
ATOM 670 N N . VAL A 1 85 ? 3.489 15.473 -19.297 1.00 95.31 85 VAL A N 1
ATOM 671 C CA . VAL A 1 85 ? 3.736 16.350 -18.139 1.00 95.31 85 VAL A CA 1
ATOM 672 C C . VAL A 1 85 ? 3.409 15.619 -16.837 1.00 95.31 85 VAL A C 1
ATOM 674 O O . VAL A 1 85 ? 4.083 15.787 -15.827 1.00 95.31 85 VAL A O 1
ATOM 677 N N . ILE A 1 86 ? 2.388 14.761 -16.855 1.00 94.25 86 ILE A N 1
ATOM 678 C CA . ILE A 1 86 ? 2.003 13.958 -15.690 1.00 94.25 86 ILE A CA 1
ATOM 679 C C . ILE A 1 86 ? 3.053 12.881 -15.400 1.00 94.25 86 ILE A C 1
ATOM 681 O O . ILE A 1 86 ? 3.377 12.651 -14.240 1.00 94.25 86 ILE A O 1
ATOM 685 N N . LEU A 1 87 ? 3.603 12.248 -16.434 1.00 95.19 87 LEU A N 1
ATOM 686 C CA . LEU A 1 87 ? 4.617 11.202 -16.313 1.00 95.19 87 LEU A CA 1
ATOM 687 C C . LEU A 1 87 ? 5.975 11.715 -15.802 1.00 95.19 87 LEU A C 1
ATOM 689 O O . LEU A 1 87 ? 6.811 10.903 -15.418 1.00 95.19 87 LEU A O 1
ATOM 693 N N . ASP A 1 88 ? 6.183 13.031 -15.747 1.00 96.00 88 ASP A N 1
ATOM 694 C CA . ASP A 1 88 ? 7.381 13.650 -15.162 1.00 96.00 88 ASP A CA 1
ATOM 695 C C . ASP A 1 88 ? 7.336 13.699 -13.620 1.00 96.00 88 ASP A C 1
ATOM 697 O O . ASP A 1 88 ? 8.362 13.657 -12.950 1.00 96.00 88 ASP A O 1
ATOM 701 N N . ARG A 1 89 ? 6.132 13.725 -13.026 1.00 94.62 89 ARG A N 1
ATOM 702 C CA . ARG A 1 89 ? 5.927 13.816 -11.563 1.00 94.62 89 ARG A CA 1
ATOM 703 C C . ARG A 1 89 ? 5.659 12.473 -10.873 1.00 94.62 89 ARG A C 1
ATOM 705 O O . ARG A 1 89 ? 5.318 12.462 -9.690 1.00 94.62 89 ARG A O 1
ATOM 712 N N . VAL A 1 90 ? 5.728 11.357 -11.598 1.00 95.00 90 VAL A N 1
ATOM 713 C CA . VAL A 1 90 ? 5.474 10.013 -11.048 1.00 95.00 90 VAL A CA 1
ATOM 714 C C . VAL A 1 90 ? 6.773 9.287 -10.719 1.00 95.00 90 VAL A C 1
ATOM 716 O O . VAL A 1 90 ? 7.842 9.610 -11.229 1.00 95.00 90 VAL A O 1
ATOM 719 N N . PHE A 1 91 ? 6.669 8.267 -9.872 1.00 95.38 91 PHE A N 1
ATOM 720 C CA . PHE A 1 91 ? 7.782 7.377 -9.569 1.00 95.38 91 PHE A CA 1
ATOM 721 C C . PHE A 1 91 ? 7.722 6.138 -10.459 1.00 95.38 91 PHE A C 1
ATOM 723 O O . PHE A 1 91 ? 6.702 5.451 -10.499 1.00 95.38 91 PHE A O 1
ATOM 730 N N . TYR A 1 92 ? 8.833 5.833 -11.130 1.00 95.19 92 TYR A N 1
ATOM 731 C CA . TYR A 1 92 ? 8.997 4.593 -11.881 1.00 95.19 92 TYR A CA 1
ATOM 732 C C . TYR A 1 92 ? 9.613 3.520 -10.993 1.00 95.19 92 TYR A C 1
ATOM 734 O O . TYR A 1 92 ? 10.587 3.763 -10.277 1.00 95.19 92 TYR A O 1
ATOM 742 N N . LEU A 1 93 ? 9.052 2.317 -11.065 1.00 95.44 93 LEU A N 1
ATOM 743 C CA . LEU A 1 93 ? 9.650 1.148 -10.443 1.00 95.44 93 LEU A CA 1
ATOM 744 C C . LEU A 1 93 ? 10.771 0.641 -11.345 1.00 95.44 93 LEU A C 1
ATOM 746 O O . LEU A 1 93 ? 10.523 0.163 -12.449 1.00 95.44 93 LEU A O 1
ATOM 750 N N . ALA A 1 94 ? 12.003 0.771 -10.868 1.00 93.38 94 ALA A N 1
ATOM 751 C CA . ALA A 1 94 ? 13.168 0.177 -11.502 1.00 93.38 94 ALA A CA 1
ATOM 752 C C . ALA A 1 94 ? 13.467 -1.187 -10.870 1.00 93.38 94 ALA A C 1
ATOM 754 O O . ALA A 1 94 ? 13.309 -1.373 -9.662 1.00 93.38 94 ALA A O 1
ATOM 755 N N . GLU A 1 95 ? 13.950 -2.122 -11.681 1.00 91.25 95 GLU A N 1
ATOM 756 C CA . GLU A 1 95 ? 14.461 -3.411 -11.225 1.00 91.25 95 GLU A CA 1
ATOM 757 C C . GLU A 1 95 ? 15.981 -3.448 -11.404 1.00 91.25 95 GLU A C 1
ATOM 759 O O . GLU A 1 95 ? 16.523 -2.892 -12.363 1.00 91.25 95 GLU A O 1
ATOM 764 N N . LEU A 1 96 ? 16.684 -4.101 -10.477 1.00 92.75 96 LEU A N 1
ATOM 765 C CA . LEU A 1 96 ? 18.097 -4.396 -10.671 1.00 92.75 96 LEU A CA 1
ATOM 766 C C . LEU A 1 96 ? 18.203 -5.566 -11.660 1.00 92.75 96 LEU A C 1
ATOM 768 O O . LEU A 1 96 ? 17.764 -6.666 -11.317 1.00 92.75 96 LEU A O 1
ATOM 772 N N . PRO A 1 97 ? 18.786 -5.377 -12.859 1.00 86.31 97 PRO A N 1
ATOM 773 C CA . PRO A 1 97 ? 18.880 -6.463 -13.817 1.00 86.31 97 PRO A CA 1
ATOM 774 C C . PRO A 1 97 ? 19.729 -7.594 -13.238 1.00 86.31 97 PRO A C 1
ATOM 776 O O . PRO A 1 97 ? 20.766 -7.355 -12.606 1.00 86.31 97 PRO A O 1
ATOM 779 N N . ARG A 1 98 ? 19.312 -8.840 -13.487 1.00 82.19 98 ARG A N 1
ATOM 780 C CA . ARG A 1 98 ? 20.142 -10.004 -13.179 1.00 82.19 98 ARG A CA 1
ATOM 781 C C . ARG A 1 98 ? 21.469 -9.854 -13.932 1.00 82.19 98 ARG A C 1
ATOM 783 O O . ARG A 1 98 ? 21.455 -9.667 -15.149 1.00 82.19 98 ARG A O 1
ATOM 790 N N . PRO A 1 99 ? 22.620 -9.904 -13.243 1.00 80.31 99 PRO A N 1
ATOM 791 C CA . PRO A 1 99 ? 23.893 -9.791 -13.925 1.00 80.31 99 PRO A CA 1
ATOM 792 C C . PRO A 1 99 ? 24.124 -11.040 -14.773 1.00 80.31 99 PRO A C 1
ATOM 794 O O . PRO A 1 99 ? 24.076 -12.162 -14.271 1.00 80.31 99 PRO A O 1
ATOM 797 N N . GLU A 1 100 ? 24.465 -10.843 -16.041 1.00 68.81 100 GLU A N 1
ATOM 798 C CA . GLU A 1 100 ? 25.006 -11.905 -16.884 1.00 68.81 100 GLU A CA 1
ATOM 799 C C . GLU A 1 100 ? 26.417 -12.256 -16.397 1.00 68.81 100 GLU A C 1
ATOM 801 O O . GLU A 1 100 ? 27.423 -11.640 -16.772 1.00 68.81 100 GLU A O 1
ATOM 806 N N . ILE A 1 101 ? 26.515 -13.238 -15.497 1.00 72.69 101 ILE A N 1
ATOM 807 C CA . ILE A 1 101 ? 27.800 -13.692 -14.965 1.00 72.69 101 ILE A CA 1
ATOM 808 C C . ILE A 1 101 ? 28.446 -14.621 -15.994 1.00 72.69 101 ILE A C 1
ATOM 810 O O . ILE A 1 101 ? 28.396 -15.846 -15.904 1.00 72.69 101 ILE A O 1
ATOM 814 N N . GLY A 1 102 ? 29.115 -14.022 -16.977 1.00 67.75 102 GLY A N 1
ATOM 815 C CA . GLY A 1 102 ? 30.028 -14.754 -17.845 1.00 67.75 102 GLY A CA 1
ATOM 816 C C . GLY A 1 102 ? 31.166 -15.368 -17.022 1.00 67.75 102 GLY A C 1
ATOM 817 O O . GLY A 1 102 ? 31.875 -14.656 -16.300 1.00 67.75 102 GLY A O 1
ATOM 818 N N . LEU A 1 103 ? 31.357 -16.685 -17.139 1.00 71.31 103 LEU A N 1
ATOM 819 C CA . LEU A 1 103 ? 32.521 -17.405 -16.617 1.00 71.31 103 LEU A CA 1
ATOM 820 C C . LEU A 1 103 ? 33.703 -17.220 -17.579 1.00 71.31 103 LEU A C 1
ATOM 822 O O . LEU A 1 103 ? 34.017 -18.090 -18.388 1.00 71.31 103 LEU A O 1
ATOM 826 N N . SER A 1 104 ? 34.347 -16.053 -17.524 1.00 74.62 104 SER A N 1
ATOM 827 C CA . SER A 1 104 ? 35.613 -15.829 -18.228 1.00 74.62 104 SER A CA 1
ATOM 828 C C . SER A 1 104 ? 36.702 -16.769 -17.696 1.00 74.62 104 SER A C 1
ATOM 830 O O . SER A 1 104 ? 36.689 -17.155 -16.524 1.00 74.62 104 SER A O 1
ATOM 832 N N . ALA A 1 105 ? 37.697 -17.100 -18.525 1.00 71.31 105 ALA A N 1
ATOM 833 C CA . ALA A 1 105 ? 38.813 -17.969 -18.129 1.00 71.31 105 ALA A CA 1
ATOM 834 C C . ALA A 1 105 ? 39.532 -17.482 -16.849 1.00 71.31 105 ALA A C 1
ATOM 836 O O . ALA A 1 105 ? 39.952 -18.285 -16.013 1.00 71.31 105 ALA A O 1
ATOM 837 N N . SER A 1 106 ? 39.596 -16.161 -16.646 1.00 80.06 106 SER A N 1
ATOM 838 C CA . SER A 1 106 ? 40.103 -15.526 -15.423 1.00 80.06 106 SER A CA 1
ATOM 839 C C . SER A 1 106 ? 39.286 -15.875 -14.174 1.00 80.06 106 SER A C 1
ATOM 841 O O . SER A 1 106 ? 39.864 -16.249 -13.153 1.00 80.06 106 SER A O 1
ATOM 843 N N . LYS A 1 107 ? 37.950 -15.819 -14.259 1.00 79.31 107 LYS A N 1
ATOM 844 C CA . LYS A 1 107 ? 37.042 -16.154 -13.152 1.00 79.31 107 LYS A CA 1
ATOM 845 C C . LYS A 1 107 ? 37.063 -17.650 -12.862 1.00 79.31 107 LYS A C 1
ATOM 847 O O . LYS A 1 107 ? 37.123 -18.035 -11.704 1.00 79.31 107 LYS A O 1
ATOM 852 N N . ILE A 1 108 ? 37.120 -18.493 -13.894 1.00 80.44 108 ILE A N 1
ATOM 853 C CA . ILE A 1 108 ? 37.266 -19.949 -13.738 1.00 80.44 108 ILE A CA 1
ATOM 854 C C . ILE A 1 108 ? 38.565 -20.284 -12.993 1.00 80.44 108 ILE A C 1
ATOM 856 O O . ILE A 1 108 ? 38.573 -21.121 -12.094 1.00 80.44 108 ILE A O 1
ATOM 860 N N . THR A 1 109 ? 39.661 -19.600 -13.326 1.00 80.50 109 THR A N 1
ATOM 861 C CA . THR A 1 109 ? 40.950 -19.788 -12.645 1.00 80.50 109 THR A CA 1
ATOM 862 C C . THR A 1 109 ? 40.876 -19.369 -11.174 1.00 80.50 109 THR A C 1
ATOM 864 O O . THR A 1 109 ? 41.439 -20.045 -10.318 1.00 80.50 109 THR A O 1
ATOM 867 N N . GLN A 1 110 ? 40.161 -18.285 -10.856 1.00 83.25 110 GLN A N 1
ATOM 868 C CA . GLN A 1 110 ? 39.908 -17.871 -9.471 1.00 83.25 110 GLN A CA 1
ATOM 869 C C . GLN A 1 110 ? 39.036 -18.884 -8.720 1.00 83.25 110 GLN A C 1
ATOM 871 O O . GLN A 1 110 ? 39.365 -19.249 -7.596 1.00 83.25 110 GLN A O 1
ATOM 876 N N . VAL A 1 111 ? 37.978 -19.393 -9.354 1.00 83.25 111 VAL A N 1
ATOM 877 C CA . VAL A 1 111 ? 37.096 -20.413 -8.770 1.00 83.25 111 VAL A CA 1
ATOM 878 C C . VAL A 1 111 ? 37.879 -21.686 -8.456 1.00 83.25 111 VAL A C 1
ATOM 880 O O . VAL A 1 111 ? 37.813 -22.163 -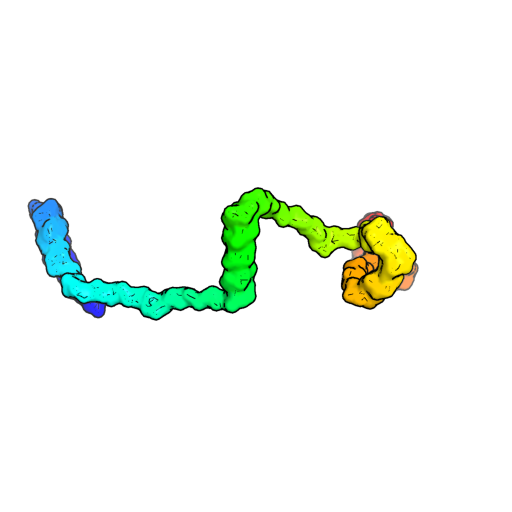7.329 1.00 83.25 111 VAL A O 1
ATOM 883 N N . LYS A 1 112 ? 38.711 -22.175 -9.385 1.00 79.50 112 LYS A N 1
ATOM 884 C CA . LYS A 1 112 ? 39.573 -23.351 -9.161 1.00 79.50 112 LYS A CA 1
ATOM 885 C C . LYS A 1 112 ? 40.575 -23.169 -8.016 1.00 79.50 112 LYS A C 1
ATOM 887 O O . LYS A 1 112 ? 40.926 -24.148 -7.367 1.00 79.50 112 LYS A O 1
ATOM 892 N N . LYS A 1 113 ? 41.041 -21.938 -7.765 1.00 84.50 113 LYS A N 1
ATOM 893 C CA . LYS A 1 113 ? 41.922 -21.623 -6.624 1.00 84.50 113 LYS A CA 1
ATOM 894 C C . LYS A 1 113 ? 41.191 -21.689 -5.282 1.00 84.50 113 LYS A C 1
ATOM 896 O O . LYS A 1 113 ? 41.819 -22.005 -4.281 1.00 84.50 113 LYS A O 1
ATOM 901 N N . ILE A 1 114 ? 39.900 -21.365 -5.262 1.00 85.12 114 ILE A N 1
ATOM 902 C CA . ILE A 1 114 ? 39.071 -21.364 -4.048 1.00 85.12 114 ILE A CA 1
ATOM 903 C C . ILE A 1 114 ? 38.506 -22.764 -3.783 1.00 85.12 114 ILE A C 1
ATOM 905 O O . ILE A 1 114 ? 38.484 -23.217 -2.643 1.00 85.12 114 ILE A O 1
ATOM 909 N N . ALA A 1 115 ? 38.077 -23.463 -4.833 1.00 79.62 115 ALA A N 1
ATOM 910 C CA . ALA A 1 115 ? 37.476 -24.784 -4.754 1.00 79.62 115 ALA A CA 1
ATOM 911 C C . ALA A 1 115 ? 37.946 -25.651 -5.935 1.00 79.62 115 ALA A C 1
ATOM 913 O O . ALA A 1 115 ? 37.484 -25.519 -7.069 1.00 79.62 115 ALA A O 1
ATOM 914 N N . ALA A 1 116 ? 38.890 -26.554 -5.658 1.00 74.12 116 ALA A N 1
ATOM 915 C CA . ALA A 1 116 ? 39.590 -27.346 -6.672 1.00 74.12 116 ALA A CA 1
ATOM 916 C C . ALA A 1 116 ? 38.725 -28.428 -7.358 1.00 74.12 116 ALA A C 1
ATOM 918 O O . ALA A 1 116 ? 39.113 -28.924 -8.412 1.00 74.12 116 ALA A O 1
ATOM 919 N N . GLY A 1 117 ? 37.568 -28.784 -6.783 1.00 79.12 117 GLY A N 1
ATOM 920 C CA . GLY A 1 117 ? 36.681 -29.857 -7.263 1.00 79.12 117 GLY A CA 1
ATOM 921 C C . GLY A 1 117 ? 35.366 -29.392 -7.898 1.00 79.12 117 GLY A C 1
ATOM 922 O O . GLY A 1 117 ? 34.430 -30.178 -7.969 1.00 79.12 117 GLY A O 1
ATOM 923 N N . VAL A 1 118 ? 35.253 -28.122 -8.294 1.00 80.50 118 VAL A N 1
ATOM 924 C CA . VAL A 1 118 ? 34.004 -27.573 -8.853 1.00 80.50 118 VAL A CA 1
ATOM 925 C C . VAL A 1 118 ? 33.833 -27.977 -10.316 1.00 80.50 118 VAL A C 1
ATOM 927 O O . VAL A 1 118 ? 34.720 -27.718 -11.134 1.00 80.50 118 VAL A O 1
ATOM 930 N N . ASP A 1 119 ? 32.668 -28.538 -10.652 1.00 83.75 119 ASP A N 1
ATOM 931 C CA . ASP A 1 119 ? 32.235 -28.710 -12.039 1.00 83.75 119 ASP A CA 1
ATOM 932 C C . ASP A 1 119 ? 31.853 -27.346 -12.637 1.00 83.75 119 ASP A C 1
ATOM 934 O O . ASP A 1 119 ? 30.919 -26.662 -12.212 1.00 83.75 119 ASP A O 1
ATOM 938 N N . ILE A 1 120 ? 32.638 -26.922 -13.621 1.00 81.69 120 ILE A N 1
ATOM 939 C CA . ILE A 1 120 ? 32.514 -25.612 -14.264 1.00 81.69 120 ILE A CA 1
ATOM 940 C C . ILE A 1 120 ? 31.324 -25.591 -15.219 1.00 81.69 120 ILE A C 1
ATOM 942 O O . ILE A 1 120 ? 30.726 -24.531 -15.395 1.00 81.69 120 ILE A O 1
ATOM 946 N N . GLU A 1 121 ? 30.975 -26.726 -15.826 1.00 81.25 121 GLU A N 1
ATOM 947 C CA . GLU A 1 121 ? 29.843 -26.812 -16.749 1.00 81.25 121 GLU A CA 1
ATOM 948 C C . GLU A 1 121 ? 28.522 -26.769 -15.979 1.00 81.25 121 GLU A C 1
ATOM 950 O O . GLU A 1 121 ? 27.613 -26.022 -16.355 1.00 81.25 121 GLU A O 1
ATOM 955 N N . GLU A 1 122 ? 28.451 -27.449 -14.831 1.00 82.94 122 GLU A N 1
ATOM 956 C CA . GLU A 1 122 ? 27.315 -27.328 -13.915 1.00 82.94 122 GLU A CA 1
ATOM 957 C C . GLU A 1 122 ? 27.172 -25.883 -13.408 1.00 82.94 122 GLU A C 1
ATOM 959 O O . GLU A 1 122 ? 26.103 -25.279 -13.532 1.00 82.94 122 GLU A O 1
ATOM 964 N N . LEU A 1 123 ? 28.265 -25.264 -12.946 1.00 82.69 123 LEU A N 1
ATOM 965 C CA . LEU A 1 123 ? 28.258 -23.872 -12.486 1.00 82.69 123 LEU A CA 1
ATOM 966 C C . LEU A 1 123 ? 27.824 -22.898 -13.594 1.00 82.69 123 LEU A C 1
ATOM 968 O O . LEU A 1 123 ? 27.081 -21.946 -13.345 1.00 82.69 123 LEU A O 1
ATOM 972 N N . ARG A 1 124 ? 28.250 -23.140 -14.837 1.00 80.44 124 ARG A N 1
ATOM 973 C CA . ARG A 1 124 ? 27.851 -22.338 -15.999 1.00 80.44 124 ARG A CA 1
ATOM 974 C C . ARG A 1 124 ? 26.359 -22.449 -16.277 1.00 80.44 124 ARG A C 1
ATOM 976 O O . ARG A 1 124 ? 25.742 -21.438 -16.606 1.00 80.44 124 ARG A O 1
ATOM 983 N N . SER A 1 125 ? 25.784 -23.641 -16.128 1.00 82.38 125 SER A N 1
ATOM 984 C CA . SER A 1 125 ? 24.346 -23.864 -16.311 1.00 82.38 125 SER A CA 1
ATOM 985 C C . SER A 1 125 ? 23.502 -23.113 -15.272 1.00 82.38 125 SER A C 1
ATOM 987 O O . SER A 1 125 ? 22.468 -22.544 -15.615 1.00 82.38 125 SER A O 1
ATOM 989 N N . ILE A 1 126 ? 23.979 -23.026 -14.025 1.00 82.62 126 ILE A N 1
ATOM 990 C CA . ILE A 1 126 ? 23.293 -22.338 -12.922 1.00 82.62 126 ILE A CA 1
ATOM 991 C C . ILE A 1 126 ? 23.375 -20.813 -13.089 1.00 82.62 126 ILE A C 1
ATOM 993 O O . ILE A 1 126 ? 22.399 -20.092 -12.865 1.00 82.62 126 ILE A O 1
ATOM 997 N N . LEU A 1 127 ? 24.538 -20.297 -13.493 1.00 78.69 127 LEU A N 1
ATOM 998 C CA . LEU A 1 127 ? 24.778 -18.853 -13.551 1.00 78.69 127 LEU A CA 1
ATOM 999 C C . LEU A 1 127 ? 24.214 -18.183 -14.815 1.00 78.69 127 LEU A C 1
ATOM 1001 O O . LEU A 1 127 ? 23.868 -17.007 -14.756 1.00 78.69 127 LEU A O 1
ATOM 1005 N N . ARG A 1 128 ? 24.049 -18.911 -15.925 1.00 70.81 128 ARG A N 1
ATOM 1006 C CA . ARG A 1 128 ? 23.597 -18.380 -17.231 1.00 70.81 128 ARG A CA 1
ATOM 1007 C C . ARG A 1 128 ? 22.065 -18.339 -17.423 1.00 70.81 128 ARG A C 1
ATOM 1009 O O . ARG A 1 128 ? 21.606 -18.213 -18.552 1.00 70.81 128 ARG A O 1
ATOM 1016 N N . ARG A 1 129 ? 21.277 -18.543 -16.366 1.00 58.62 129 ARG A N 1
ATOM 1017 C CA . ARG A 1 129 ? 19.819 -18.702 -16.478 1.00 58.62 129 ARG A CA 1
ATOM 1018 C C . ARG A 1 129 ? 19.021 -17.404 -16.450 1.00 58.62 129 ARG A C 1
ATOM 1020 O O . ARG A 1 129 ? 19.358 -16.530 -15.629 1.00 58.62 129 ARG A O 1
#

Radius of gyration: 36.32 Å; chains: 1; bounding box: 66×49×82 Å

InterPro domains:
  IPR045864 Class II Aminoacyl-tRNA synthetase/Biotinyl protein ligase (BPL) and lipoyl protein ligase (LPL) [G3DSA:3.30.930.10] (38-129)

pLDDT: mean 86.52, std 10.1, range [49.75, 98.44]